Protein AF-A0A1V4PPI6-F1 (afdb_monomer_lite)

Foldseek 3Di:
DDKDWDFFDDPVVQVVVQVVQVVDPQKHWDWDDDPRRITIMIDGHD

pLDDT: mean 96.74, std 5.69, range [66.12, 98.81]

Radius of gyration: 10.25 Å; chains: 1; bounding box: 21×14×26 Å

Secondary structure (DSSP, 8-state):
--EEEPPP--HHHHHHHHHHHHTSTTEEEEEES-TTS-EEEEEE--

Structure (mmCIF, N/CA/C/O backbone):
data_AF-A0A1V4PPI6-F1
#
_entry.id   AF-A0A1V4PPI6-F1
#
loop_
_atom_site.group_PDB
_atom_site.id
_atom_site.type_symbol
_atom_site.label_atom_id
_atom_site.label_alt_id
_atom_site.label_comp_id
_atom_site.label_asym_id
_atom_site.label_entity_id
_atom_site.label_seq_id
_atom_site.pdbx_PDB_ins_code
_atom_site.Cartn_x
_atom_site.Cartn_y
_atom_site.Cartn_z
_atom_site.occupancy
_atom_site.B_iso_or_equiv
_atom_site.auth_seq_id
_atom_site.auth_comp_id
_atom_site.auth_asym_id
_atom_site.auth_atom_id
_atom_site.pdbx_PDB_model_num
ATOM 1 N N . GLY A 1 1 ? 0.742 6.481 -16.772 1.00 66.12 1 GLY A N 1
ATOM 2 C CA . GLY A 1 1 ? 0.778 5.400 -15.770 1.00 66.12 1 GLY A CA 1
ATOM 3 C C . GLY A 1 1 ? -0.595 5.043 -15.219 1.00 66.12 1 GLY A C 1
ATOM 4 O O . GLY A 1 1 ? -1.371 5.926 -14.869 1.00 66.12 1 GLY A O 1
ATOM 5 N N . GLY A 1 2 ? -0.910 3.746 -15.164 1.00 92.12 2 GLY A N 1
ATOM 6 C CA . GLY A 1 2 ? -2.090 3.226 -14.462 1.00 92.12 2 GLY A CA 1
ATOM 7 C C . GLY A 1 2 ? -1.934 3.318 -12.940 1.00 92.12 2 GLY A C 1
ATOM 8 O O . GLY A 1 2 ? -0.814 3.286 -12.427 1.00 92.12 2 GLY A O 1
ATOM 9 N N . ARG A 1 3 ? -3.061 3.451 -12.233 1.00 96.62 3 ARG A N 1
ATOM 10 C CA . ARG A 1 3 ? -3.139 3.477 -10.767 1.00 96.62 3 ARG A CA 1
ATOM 11 C C . ARG A 1 3 ? -4.168 2.468 -10.287 1.00 96.62 3 ARG A C 1
ATOM 13 O O . ARG A 1 3 ? -5.274 2.433 -10.822 1.00 96.62 3 ARG A O 1
ATOM 20 N N . GLU A 1 4 ? -3.820 1.718 -9.253 1.00 97.81 4 GLU A N 1
ATOM 21 C CA . GLU A 1 4 ? -4.693 0.711 -8.655 1.00 97.81 4 GLU A CA 1
ATOM 22 C C . GLU A 1 4 ? -4.679 0.841 -7.133 1.00 97.81 4 GLU A C 1
ATOM 24 O O . GLU A 1 4 ? -3.620 0.864 -6.506 1.00 97.81 4 GLU A O 1
ATOM 29 N N . ALA A 1 5 ? -5.863 0.980 -6.538 1.00 98.12 5 ALA A N 1
ATOM 30 C CA . ALA A 1 5 ? -6.028 1.087 -5.096 1.00 98.12 5 ALA A CA 1
ATOM 31 C C . ALA A 1 5 ? -6.470 -0.263 -4.533 1.00 98.12 5 ALA A C 1
ATOM 33 O O . ALA A 1 5 ? -7.475 -0.810 -4.983 1.00 98.12 5 ALA A O 1
ATOM 34 N N . LEU A 1 6 ? -5.753 -0.752 -3.525 1.00 98.38 6 LEU A N 1
ATOM 35 C CA . LEU A 1 6 ? -6.117 -1.971 -2.812 1.00 98.38 6 LEU A CA 1
ATOM 36 C C . LEU A 1 6 ? -7.196 -1.689 -1.759 1.00 98.38 6 LEU A C 1
ATOM 38 O O . LEU A 1 6 ? -7.495 -0.532 -1.433 1.00 98.38 6 LEU A O 1
ATOM 42 N N . ASP A 1 7 ? -7.754 -2.750 -1.187 1.00 98.62 7 ASP A N 1
ATOM 43 C CA . ASP A 1 7 ? -8.648 -2.629 -0.040 1.00 98.62 7 ASP A CA 1
ATOM 44 C C . ASP A 1 7 ? -7.921 -2.044 1.190 1.00 98.62 7 ASP A C 1
ATOM 46 O O . ASP A 1 7 ? -6.700 -2.189 1.326 1.00 98.62 7 ASP A O 1
ATOM 50 N N . PRO A 1 8 ? -8.631 -1.348 2.102 1.00 98.75 8 PRO A N 1
ATOM 51 C CA . PRO A 1 8 ? -8.053 -0.908 3.368 1.00 98.75 8 PRO A CA 1
ATOM 52 C C . PRO A 1 8 ? -7.494 -2.073 4.183 1.00 98.75 8 PRO A C 1
ATOM 54 O O . PRO A 1 8 ? -8.095 -3.142 4.254 1.00 98.75 8 PRO A O 1
ATOM 57 N N . MET A 1 9 ? -6.352 -1.845 4.824 1.00 98.62 9 MET A N 1
ATOM 58 C CA . MET A 1 9 ? -5.616 -2.869 5.567 1.00 98.62 9 MET A CA 1
ATOM 59 C C . MET A 1 9 ? -4.836 -2.229 6.715 1.00 98.62 9 MET A C 1
ATOM 61 O O . MET A 1 9 ? -4.615 -1.014 6.729 1.00 98.62 9 MET A O 1
ATOM 65 N N . THR A 1 10 ? -4.397 -3.033 7.677 1.00 98.56 10 THR A N 1
ATOM 66 C CA . THR A 1 10 ? -3.651 -2.570 8.853 1.00 98.56 10 THR A CA 1
ATOM 67 C C . THR A 1 10 ? -2.307 -1.927 8.478 1.00 98.56 10 THR A C 1
ATOM 69 O O . THR A 1 10 ? -1.758 -2.196 7.406 1.00 98.56 10 THR A O 1
ATOM 72 N N . PRO A 1 11 ? -1.699 -1.114 9.366 1.00 98.50 11 PRO A N 1
ATOM 73 C CA . PRO A 1 11 ? -0.357 -0.580 9.133 1.00 98.50 11 PRO A CA 1
ATOM 74 C C . PRO A 1 11 ? 0.696 -1.650 8.807 1.00 98.50 11 PRO A C 1
ATOM 76 O O . PRO A 1 11 ? 1.571 -1.404 7.978 1.00 98.50 11 PRO A O 1
ATOM 79 N N . PHE A 1 12 ? 0.601 -2.829 9.430 1.00 98.56 12 PHE A N 1
ATOM 80 C CA . PHE A 1 12 ? 1.522 -3.940 9.190 1.00 98.56 12 PHE A CA 1
ATOM 81 C C . PHE A 1 12 ? 1.352 -4.529 7.786 1.00 98.56 12 PHE A C 1
ATOM 83 O O . PHE A 1 12 ? 2.330 -4.664 7.056 1.00 98.56 12 PHE A O 1
ATOM 90 N N . GLU A 1 13 ? 0.114 -4.795 7.369 1.00 98.75 13 GLU A N 1
ATOM 91 C CA . GLU A 1 13 ? -0.180 -5.285 6.018 1.00 98.75 13 GLU A CA 1
ATOM 92 C C . GLU A 1 13 ? 0.257 -4.278 4.950 1.00 98.75 13 GLU A C 1
ATOM 94 O O . GLU A 1 13 ? 0.902 -4.665 3.977 1.00 98.75 13 GLU A O 1
ATOM 99 N N . ARG A 1 14 ? 0.0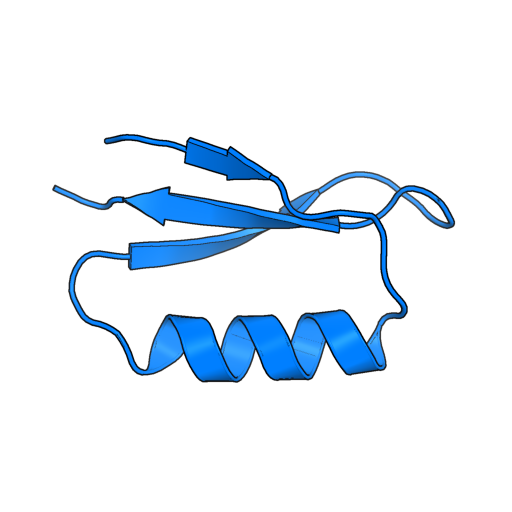30 -2.972 5.168 1.00 98.69 14 ARG A N 1
ATOM 100 C CA . ARG A 1 14 ? 0.527 -1.940 4.244 1.00 98.69 14 ARG A CA 1
ATOM 101 C C . ARG A 1 14 ? 2.044 -1.986 4.104 1.00 98.69 14 ARG A C 1
ATOM 103 O O . ARG A 1 14 ? 2.540 -1.826 2.995 1.00 98.69 14 ARG A O 1
ATOM 110 N N . LYS A 1 15 ? 2.791 -2.216 5.192 1.00 98.75 15 LYS A N 1
ATOM 111 C CA . LYS A 1 15 ? 4.255 -2.338 5.121 1.00 98.75 15 LYS A CA 1
ATOM 112 C C . LYS A 1 15 ? 4.680 -3.528 4.263 1.00 98.75 15 LYS A C 1
ATOM 114 O O . LYS A 1 15 ? 5.563 -3.361 3.430 1.00 98.75 15 LYS A O 1
ATOM 119 N N . ILE A 1 16 ? 4.025 -4.678 4.426 1.00 98.75 16 ILE A N 1
ATOM 120 C CA . ILE A 1 16 ? 4.286 -5.869 3.604 1.00 98.75 16 ILE A CA 1
ATOM 121 C C . ILE A 1 16 ? 4.040 -5.563 2.125 1.00 98.75 16 ILE A C 1
ATOM 123 O O . ILE A 1 16 ? 4.879 -5.878 1.286 1.00 98.75 16 ILE A O 1
ATOM 127 N N . VAL A 1 17 ? 2.918 -4.912 1.804 1.00 98.69 17 VAL A N 1
ATOM 128 C CA . VAL A 1 17 ? 2.606 -4.529 0.421 1.00 98.69 17 VAL A CA 1
ATOM 129 C C . VAL A 1 17 ? 3.644 -3.551 -0.125 1.00 98.69 17 VAL A C 1
ATOM 131 O O . VAL A 1 17 ? 4.122 -3.742 -1.238 1.00 98.69 17 VAL A O 1
ATOM 134 N N . HIS A 1 18 ? 4.027 -2.529 0.644 1.00 98.81 18 HIS A N 1
ATOM 135 C CA . HIS A 1 18 ? 5.056 -1.576 0.226 1.00 98.81 18 HIS A CA 1
ATOM 136 C C . HIS A 1 18 ? 6.388 -2.271 -0.085 1.00 98.81 18 HIS A C 1
ATOM 138 O O . HIS A 1 18 ? 6.995 -1.977 -1.112 1.00 98.81 18 HIS A O 1
ATOM 144 N N . ASP A 1 19 ? 6.808 -3.222 0.753 1.00 98.75 19 ASP A N 1
ATOM 145 C CA . ASP A 1 19 ? 8.042 -3.986 0.539 1.00 98.75 19 ASP A CA 1
ATOM 146 C C . ASP A 1 19 ? 7.963 -4.877 -0.700 1.00 98.75 19 ASP A C 1
ATOM 148 O O . ASP A 1 19 ? 8.918 -4.948 -1.471 1.00 98.75 19 ASP A O 1
ATOM 152 N N . ALA A 1 20 ? 6.812 -5.514 -0.927 1.00 98.56 20 ALA A N 1
ATOM 153 C CA . ALA A 1 20 ? 6.580 -6.317 -2.120 1.00 98.56 20 ALA A CA 1
ATOM 154 C C . ALA A 1 20 ? 6.596 -5.464 -3.400 1.00 98.56 20 ALA A C 1
ATOM 156 O O . ALA A 1 20 ? 7.217 -5.856 -4.384 1.00 98.56 20 ALA A O 1
ATOM 157 N N . VAL A 1 21 ? 5.958 -4.287 -3.388 1.00 98.25 21 VAL A N 1
ATOM 158 C CA . VAL A 1 21 ? 5.935 -3.374 -4.544 1.00 98.25 21 VAL A CA 1
ATOM 159 C C . VAL A 1 21 ? 7.326 -2.811 -4.831 1.00 98.25 21 VAL A C 1
ATOM 161 O O . VAL A 1 21 ? 7.703 -2.711 -5.991 1.00 98.25 21 VAL A O 1
ATOM 164 N N . ALA A 1 22 ? 8.113 -2.488 -3.801 1.00 98.25 22 ALA A N 1
ATOM 165 C CA . ALA A 1 22 ? 9.466 -1.952 -3.968 1.00 98.25 22 ALA A CA 1
ATOM 166 C C . ALA A 1 22 ? 10.444 -2.922 -4.659 1.00 98.25 22 ALA A C 1
ATOM 168 O O . ALA A 1 22 ? 11.482 -2.487 -5.150 1.00 98.25 22 ALA A O 1
ATOM 169 N N . ALA A 1 23 ? 10.130 -4.221 -4.704 1.00 98.31 23 ALA A N 1
ATOM 170 C CA . ALA A 1 23 ? 10.917 -5.229 -5.412 1.00 98.31 23 ALA A CA 1
ATOM 171 C C . ALA A 1 23 ? 10.552 -5.371 -6.905 1.0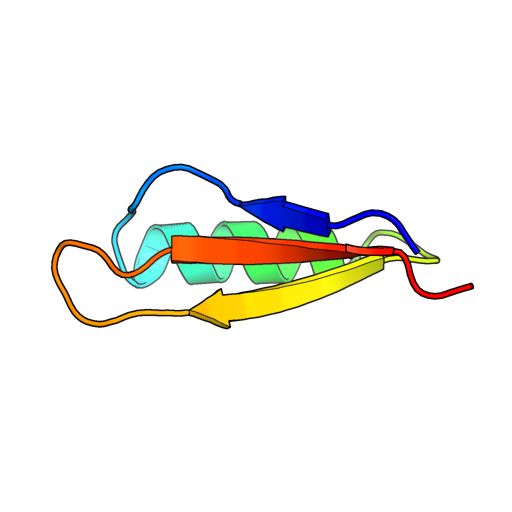0 98.31 23 ALA A C 1
ATOM 173 O O . ALA A 1 23 ? 11.137 -6.210 -7.591 1.00 98.31 23 ALA A O 1
ATOM 174 N N . VAL A 1 24 ? 9.579 -4.602 -7.407 1.00 97.56 24 VAL A N 1
ATOM 175 C CA . VAL A 1 24 ? 9.093 -4.675 -8.791 1.00 97.56 24 VAL A CA 1
ATOM 176 C C . VAL A 1 24 ? 9.461 -3.397 -9.542 1.00 97.56 24 VAL A C 1
ATOM 178 O O . VAL A 1 24 ? 9.037 -2.302 -9.176 1.00 97.56 24 VAL A O 1
ATOM 181 N N . ASP A 1 25 ? 10.214 -3.537 -10.632 1.00 97.25 25 ASP A N 1
ATOM 182 C CA . ASP A 1 25 ? 10.595 -2.403 -11.476 1.00 97.25 25 ASP A CA 1
ATOM 183 C C . ASP A 1 25 ? 9.382 -1.776 -12.186 1.00 97.25 25 ASP A C 1
ATOM 185 O O . ASP A 1 25 ? 8.443 -2.459 -12.602 1.00 97.25 25 ASP A O 1
ATOM 189 N N . GLY A 1 26 ? 9.418 -0.454 -12.369 1.00 96.25 26 GLY A N 1
ATOM 190 C CA . GLY A 1 26 ? 8.380 0.287 -13.097 1.00 96.25 26 GLY A CA 1
ATOM 191 C C . GLY A 1 26 ? 7.091 0.534 -12.304 1.00 96.25 26 GLY A C 1
ATOM 192 O O . GLY A 1 26 ? 6.104 1.018 -12.864 1.00 96.25 26 GLY A O 1
ATOM 193 N N . VAL A 1 27 ? 7.080 0.250 -10.998 1.00 97.88 27 VAL A N 1
ATOM 194 C CA . VAL A 1 27 ? 5.979 0.606 -10.096 1.00 97.88 27 VAL A CA 1
ATOM 195 C C . VAL A 1 27 ? 6.485 1.213 -8.790 1.00 97.88 27 VAL A C 1
ATOM 197 O O . VAL A 1 27 ? 7.578 0.921 -8.318 1.00 97.88 27 VAL A O 1
ATOM 200 N N . ILE A 1 28 ? 5.657 2.060 -8.189 1.00 98.00 28 ILE A N 1
ATOM 201 C CA . ILE A 1 28 ? 5.832 2.579 -6.830 1.00 98.00 28 ILE A CA 1
ATOM 202 C C . ILE A 1 28 ? 4.534 2.397 -6.044 1.00 98.00 28 ILE A C 1
ATOM 204 O O . ILE A 1 28 ? 3.476 2.128 -6.617 1.00 98.00 28 ILE A O 1
ATOM 208 N N . SER A 1 29 ? 4.597 2.554 -4.723 1.00 98.56 29 SER A N 1
ATOM 209 C CA . SER A 1 29 ? 3.416 2.493 -3.861 1.00 98.56 29 SER A CA 1
ATOM 210 C C . SER A 1 29 ? 3.346 3.655 -2.878 1.00 98.56 29 SER A C 1
ATOM 212 O O . SER A 1 29 ? 4.355 4.073 -2.316 1.00 98.56 29 SER A O 1
ATOM 214 N N . GLU A 1 30 ? 2.130 4.130 -2.619 1.00 98.19 30 GLU A N 1
ATOM 215 C CA . GLU A 1 30 ? 1.828 5.196 -1.660 1.00 98.19 30 GLU A CA 1
ATOM 216 C C . GLU A 1 30 ? 0.673 4.774 -0.743 1.00 98.19 30 GLU A C 1
ATOM 218 O O . GLU A 1 30 ? -0.205 4.013 -1.138 1.00 98.19 30 GLU A O 1
ATOM 223 N N . SER A 1 31 ? 0.674 5.238 0.508 1.00 98.50 31 SER A N 1
ATOM 224 C CA . SER A 1 31 ? -0.437 5.013 1.441 1.00 98.50 31 SER A CA 1
ATOM 225 C C . SER A 1 31 ? -1.376 6.217 1.440 1.00 98.50 31 SER A C 1
ATOM 227 O O . SER A 1 31 ? -0.971 7.302 1.855 1.00 98.50 31 SER A O 1
ATOM 229 N N . GLU A 1 32 ? -2.645 6.015 1.095 1.00 98.50 32 GLU A N 1
ATOM 230 C CA . GLU A 1 32 ? -3.660 7.071 1.016 1.00 98.50 32 GLU A CA 1
ATOM 231 C C . GLU A 1 32 ? -4.813 6.860 1.999 1.00 98.50 32 GLU A C 1
ATOM 233 O O . GLU A 1 32 ? -5.162 5.735 2.366 1.00 98.50 32 GLU A O 1
ATOM 238 N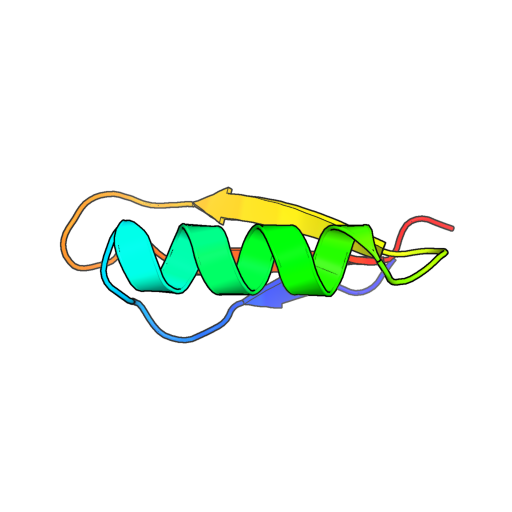 N . GLY A 1 33 ? -5.441 7.967 2.398 1.00 98.00 33 GLY A N 1
ATOM 239 C CA . GLY A 1 33 ? -6.556 7.981 3.340 1.00 98.00 33 GLY A CA 1
ATOM 240 C C . GLY A 1 33 ? -6.128 7.950 4.809 1.00 98.00 33 GLY A C 1
ATOM 241 O O . GLY A 1 33 ? -4.951 8.055 5.158 1.00 98.00 33 GLY A O 1
ATOM 242 N N . VAL A 1 34 ? -7.123 7.815 5.683 1.00 98.00 34 VAL A N 1
ATOM 243 C CA . VAL A 1 34 ? -6.976 7.777 7.146 1.00 98.00 34 VAL A CA 1
ATOM 244 C C . VAL A 1 34 ? -7.658 6.533 7.699 1.00 98.00 34 VAL A C 1
ATOM 246 O O . VAL A 1 34 ? -8.550 5.980 7.053 1.00 98.00 34 VAL A O 1
ATOM 249 N N . GLU A 1 35 ? -7.247 6.076 8.879 1.00 96.31 35 GLU A N 1
ATOM 250 C CA . GLU A 1 35 ? -7.822 4.859 9.456 1.00 96.31 35 GLU A CA 1
ATOM 251 C C . GLU A 1 35 ? -9.326 5.000 9.748 1.00 96.31 35 GLU A C 1
ATOM 253 O O . GLU A 1 35 ? -9.774 6.083 10.135 1.00 96.31 35 GLU A O 1
ATOM 258 N N . PRO A 1 36 ? -10.126 3.930 9.555 1.00 96.06 36 PRO A N 1
ATOM 259 C CA . PRO A 1 36 ? -9.737 2.579 9.114 1.00 96.06 36 PRO A CA 1
ATOM 260 C C . PRO A 1 36 ? -9.727 2.401 7.582 1.00 96.06 36 PRO A C 1
ATOM 262 O O . PRO A 1 36 ? -9.621 1.289 7.082 1.00 96.06 36 PRO A O 1
ATOM 265 N N . LYS A 1 37 ? -9.901 3.484 6.814 1.00 98.38 37 LYS A N 1
ATOM 266 C CA . LYS A 1 37 ? -10.004 3.458 5.344 1.00 98.38 37 LYS A CA 1
ATOM 267 C C . LYS A 1 37 ? -8.648 3.630 4.652 1.00 98.38 37 LYS A C 1
ATOM 269 O O . LYS A 1 37 ? -8.613 3.871 3.443 1.00 98.38 37 LYS A O 1
ATOM 274 N N . ARG A 1 38 ? -7.545 3.567 5.403 1.00 98.69 38 ARG A N 1
ATOM 275 C CA . ARG A 1 38 ? -6.205 3.793 4.870 1.00 98.69 38 ARG A CA 1
ATOM 276 C C . ARG A 1 38 ? -5.738 2.563 4.100 1.00 98.69 38 ARG A C 1
ATOM 278 O O . ARG A 1 38 ? -5.825 1.438 4.588 1.00 98.69 38 ARG A O 1
ATOM 285 N N . LYS A 1 39 ? -5.240 2.790 2.889 1.00 98.69 39 LYS A N 1
ATOM 286 C CA . LYS A 1 39 ? -4.933 1.744 1.904 1.00 98.69 39 LYS A CA 1
ATOM 287 C C . LYS A 1 39 ? -3.671 2.066 1.120 1.00 98.69 39 LYS A C 1
ATOM 289 O O . LYS A 1 39 ? -3.234 3.214 1.106 1.00 98.69 39 LYS A O 1
ATOM 294 N N . VAL A 1 40 ? -3.106 1.053 0.471 1.00 98.81 40 VAL A N 1
ATOM 295 C CA . VAL A 1 40 ? -2.000 1.229 -0.475 1.00 98.81 40 VAL A CA 1
ATOM 296 C C . VAL A 1 40 ? -2.556 1.468 -1.876 1.00 98.81 40 VAL A C 1
ATOM 298 O O . VAL A 1 40 ? -3.508 0.809 -2.299 1.00 98.81 40 V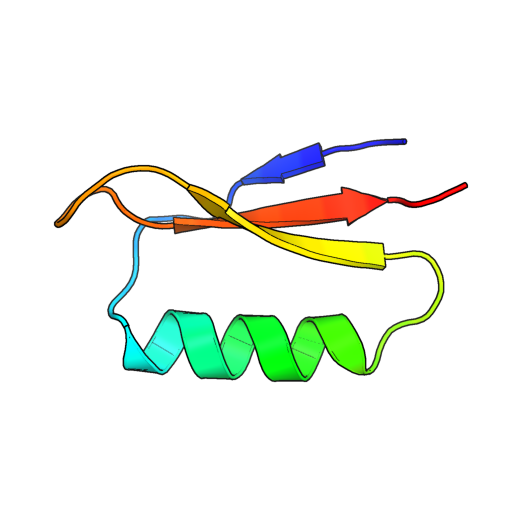AL A O 1
ATOM 301 N N . VAL A 1 41 ? -1.947 2.404 -2.593 1.00 98.69 41 VAL A N 1
ATOM 302 C CA . VAL A 1 41 ? -2.145 2.640 -4.019 1.00 98.69 41 VAL A CA 1
ATOM 303 C C . VAL A 1 41 ? -0.849 2.312 -4.744 1.00 98.69 41 VAL A C 1
ATOM 305 O O . VAL A 1 41 ? 0.208 2.818 -4.372 1.00 98.69 41 VAL A O 1
ATOM 308 N N . VAL A 1 42 ? -0.933 1.473 -5.774 1.00 98.38 42 VAL A N 1
ATOM 309 C CA . VAL A 1 42 ? 0.182 1.138 -6.663 1.00 98.38 42 VAL A CA 1
ATOM 310 C C . VAL A 1 42 ? 0.098 2.017 -7.905 1.00 98.38 42 VAL A C 1
ATOM 312 O O . VAL A 1 42 ? -0.973 2.191 -8.493 1.00 98.38 42 VAL A O 1
ATOM 315 N N . ILE A 1 43 ? 1.226 2.600 -8.292 1.00 98.19 43 ILE A N 1
ATOM 316 C CA . ILE A 1 43 ? 1.334 3.572 -9.377 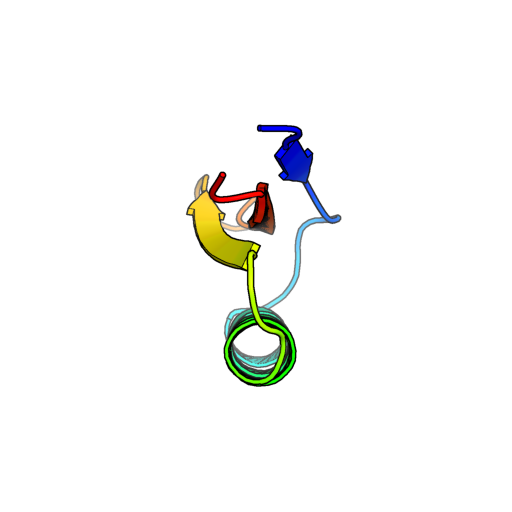1.00 98.19 43 ILE A CA 1
ATOM 317 C C . ILE A 1 43 ? 2.386 3.059 -10.352 1.00 98.19 43 ILE A C 1
ATOM 319 O O . ILE A 1 43 ? 3.530 2.831 -9.964 1.00 98.19 43 ILE 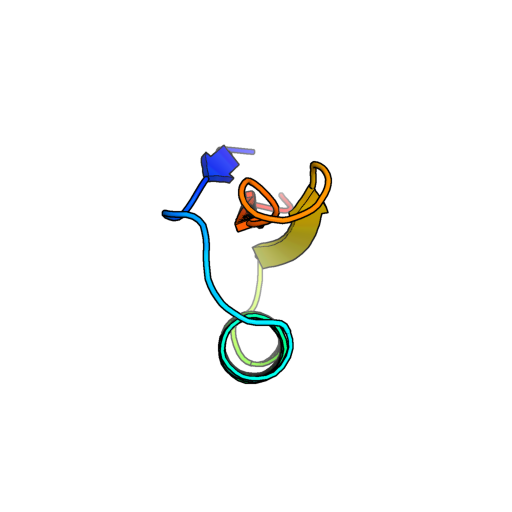A O 1
ATOM 323 N N . LYS A 1 44 ? 2.018 2.905 -11.625 1.00 97.19 44 LYS A N 1
ATOM 324 C CA . LYS A 1 44 ? 2.991 2.630 -12.685 1.00 97.19 44 LYS A CA 1
ATOM 325 C C . LYS A 1 44 ? 3.783 3.899 -12.995 1.00 97.19 44 LYS A C 1
ATOM 327 O O . LYS A 1 44 ? 3.179 4.916 -13.348 1.00 97.19 44 LYS A O 1
ATOM 332 N N . VAL A 1 45 ? 5.103 3.815 -12.880 1.00 91.81 45 VAL A N 1
ATOM 333 C CA . VAL A 1 45 ? 6.043 4.847 -13.332 1.00 91.81 45 VAL A CA 1
ATOM 334 C C . VAL A 1 45 ? 6.528 4.445 -14.719 1.00 91.81 45 VAL A C 1
ATOM 336 O O . VAL A 1 45 ? 7.007 3.329 -14.910 1.00 91.81 45 VAL A O 1
ATOM 339 N N . ASP A 1 46 ? 6.280 5.327 -15.685 1.00 76.75 46 ASP A N 1
ATOM 340 C CA . ASP A 1 46 ? 6.719 5.173 -17.074 1.00 76.75 46 ASP A CA 1
ATOM 341 C C . ASP A 1 46 ? 8.194 5.591 -17.219 1.00 76.75 46 ASP A C 1
ATOM 343 O O . ASP A 1 46 ? 8.606 6.542 -16.510 1.00 76.75 46 ASP A O 1
#

Sequence (46 aa):
GGREALDPMTPFERKIVHDAVAAVDGVISESEGVEPKRKVVVIKVD